Protein AF-A0A5R2N825-F1 (afdb_monomer_lite)

Structure (mmCIF, N/CA/C/O backbone):
data_AF-A0A5R2N825-F1
#
_entry.id   AF-A0A5R2N825-F1
#
loop_
_atom_site.group_PDB
_atom_site.id
_atom_site.type_symbol
_atom_site.label_atom_id
_atom_site.label_alt_id
_atom_site.label_comp_id
_atom_site.label_asym_id
_atom_site.label_entity_id
_atom_site.label_seq_id
_atom_site.pdbx_PDB_ins_code
_atom_site.Cartn_x
_atom_site.Cartn_y
_atom_site.Cartn_z
_atom_site.occupancy
_atom_site.B_iso_or_equiv
_atom_site.auth_seq_id
_atom_site.auth_comp_id
_atom_site.auth_asym_id
_atom_site.auth_atom_id
_atom_site.pdbx_PDB_model_num
ATOM 1 N N . MET A 1 1 ? -10.059 27.951 43.813 1.00 63.56 1 MET A N 1
ATOM 2 C CA . MET A 1 1 ? -11.294 27.277 43.362 1.00 63.56 1 MET A CA 1
ATOM 3 C C . MET A 1 1 ? -11.802 27.838 42.036 1.00 63.56 1 MET A C 1
ATOM 5 O O . MET A 1 1 ? -11.841 27.094 41.070 1.00 63.56 1 MET A O 1
ATOM 9 N N . LEU A 1 2 ? -12.107 29.139 41.920 1.00 81.00 2 LEU A N 1
ATOM 10 C CA . LEU A 1 2 ? -12.610 29.700 40.651 1.00 81.00 2 LEU A CA 1
ATOM 11 C C . LEU A 1 2 ? -11.595 29.605 39.491 1.00 81.00 2 LEU A C 1
ATOM 13 O O . LEU A 1 2 ? -11.951 29.210 38.387 1.00 81.00 2 LEU A O 1
ATOM 17 N N . ARG A 1 3 ? -10.310 29.892 39.761 1.00 76.25 3 ARG A N 1
ATOM 18 C CA . ARG A 1 3 ? -9.227 29.794 38.759 1.00 76.25 3 ARG A CA 1
ATOM 19 C C . ARG A 1 3 ? -9.055 28.376 38.213 1.00 76.25 3 ARG A C 1
ATOM 21 O O . ARG A 1 3 ? -8.921 28.217 37.011 1.00 76.25 3 ARG A O 1
ATOM 28 N N . THR A 1 4 ? -9.105 27.367 39.083 1.00 81.06 4 THR A N 1
ATOM 29 C CA . THR A 1 4 ? -8.949 25.955 38.700 1.00 81.06 4 THR A CA 1
ATOM 30 C C . THR A 1 4 ? -10.128 25.457 37.868 1.00 81.06 4 THR A C 1
ATOM 32 O O . THR A 1 4 ? -9.922 24.731 36.901 1.00 81.06 4 THR A O 1
ATOM 35 N N . ILE A 1 5 ? -11.349 25.893 38.198 1.00 87.69 5 ILE A N 1
ATOM 36 C CA . ILE A 1 5 ? -12.555 25.579 37.418 1.00 87.69 5 ILE A CA 1
ATOM 37 C C . ILE A 1 5 ? -12.455 26.204 36.022 1.00 87.69 5 ILE A C 1
ATOM 39 O O . ILE A 1 5 ? -12.641 25.508 35.031 1.00 87.69 5 ILE A O 1
ATOM 43 N N . PHE A 1 6 ? -12.073 27.482 35.925 1.00 87.06 6 PHE A N 1
ATOM 44 C CA . PHE A 1 6 ? -11.909 28.157 34.634 1.00 87.06 6 PHE A CA 1
ATOM 45 C C . PHE A 1 6 ? -10.861 27.489 33.739 1.00 87.06 6 PHE A C 1
ATOM 47 O O . PHE A 1 6 ? -11.104 27.290 32.550 1.00 87.06 6 PHE A O 1
ATOM 54 N N . THR A 1 7 ? -9.711 27.110 34.301 1.00 85.38 7 THR A N 1
ATOM 55 C CA . THR A 1 7 ? -8.654 26.441 33.531 1.00 85.38 7 THR A CA 1
ATOM 56 C C . THR A 1 7 ? -9.076 25.056 33.052 1.00 85.38 7 THR A C 1
ATOM 58 O O . THR A 1 7 ? -8.762 24.693 31.921 1.00 85.38 7 THR A O 1
ATOM 61 N N . LEU A 1 8 ? -9.817 24.296 33.869 1.00 86.12 8 LEU A N 1
ATOM 62 C CA . LEU A 1 8 ? -10.321 22.983 33.462 1.00 86.12 8 LEU A CA 1
ATOM 63 C C . LEU A 1 8 ? -11.362 23.105 32.346 1.00 86.12 8 LEU A C 1
ATOM 65 O O . LEU A 1 8 ? -11.286 22.371 31.366 1.00 86.12 8 LEU A O 1
ATOM 69 N N . SER A 1 9 ? -12.289 24.059 32.452 1.00 82.06 9 SER A N 1
ATOM 70 C CA . SER A 1 9 ? -13.307 24.287 31.422 1.00 82.06 9 SER A CA 1
ATOM 71 C C . SER A 1 9 ? -12.692 24.696 30.082 1.00 82.06 9 SER A C 1
ATOM 73 O O . SER A 1 9 ? -13.111 24.196 29.041 1.00 82.06 9 SER A O 1
ATOM 75 N N . ALA A 1 10 ? -11.668 25.557 30.096 1.00 82.81 10 ALA A N 1
ATOM 76 C CA . ALA A 1 10 ? -10.961 25.961 28.881 1.00 82.81 10 ALA A CA 1
ATOM 77 C C . ALA A 1 10 ? -10.212 24.788 28.221 1.00 82.81 10 ALA A C 1
ATOM 79 O O . ALA A 1 10 ? -10.248 24.641 26.999 1.00 82.81 10 ALA A O 1
ATOM 80 N N . LEU A 1 11 ? -9.579 23.924 29.023 1.00 84.06 11 LEU A N 1
ATOM 81 C CA . LEU A 1 11 ? -8.885 22.730 28.533 1.00 84.06 11 LEU A CA 1
ATOM 82 C C . LEU A 1 11 ? -9.860 21.728 27.893 1.00 84.06 11 LEU A C 1
ATOM 84 O O . LEU A 1 11 ? -9.608 21.231 26.797 1.00 84.06 11 LEU A O 1
ATOM 88 N N . VAL A 1 12 ? -10.986 21.457 28.560 1.00 84.38 12 VAL A N 1
ATOM 89 C CA . VAL A 1 12 ? -12.017 20.533 28.062 1.00 84.38 12 VAL A CA 1
ATOM 90 C C . VAL A 1 12 ? -12.650 21.066 26.778 1.00 84.38 12 VAL A C 1
ATOM 92 O O . VAL A 1 12 ? -12.814 20.305 25.827 1.00 84.38 12 VAL A O 1
ATOM 95 N N . ALA A 1 13 ? -12.931 22.371 26.702 1.00 80.69 13 ALA A N 1
ATOM 96 C CA . ALA A 1 13 ? -13.435 22.986 25.478 1.00 80.69 13 ALA A CA 1
ATOM 97 C C . ALA A 1 13 ? -12.463 22.787 24.302 1.00 80.69 13 ALA A C 1
ATOM 99 O O . ALA A 1 13 ? -12.891 22.372 23.230 1.00 80.69 13 ALA A O 1
ATOM 100 N N . GLY A 1 14 ? -11.155 22.992 24.498 1.00 78.00 14 GLY A N 1
ATOM 101 C CA . GLY A 1 14 ? -10.154 22.805 23.438 1.00 78.00 14 GLY A CA 1
ATOM 102 C C . GLY A 1 14 ? -10.051 21.368 22.901 1.00 78.00 14 GLY A C 1
ATOM 103 O O . GLY A 1 14 ? -9.813 21.168 21.708 1.00 78.00 14 GLY A O 1
ATOM 104 N N . LEU A 1 15 ? -10.281 20.362 23.751 1.00 76.44 15 LEU A N 1
ATOM 105 C CA . LEU A 1 15 ? -10.267 18.951 23.346 1.00 76.44 15 LEU A CA 1
ATOM 106 C C . LEU A 1 15 ? -11.477 18.581 22.476 1.00 76.44 15 LEU A C 1
ATOM 108 O O . LEU A 1 15 ? -11.319 17.828 21.520 1.00 76.44 15 LEU A O 1
ATOM 112 N N . VAL A 1 16 ? -12.660 19.144 22.749 1.00 74.75 16 VAL A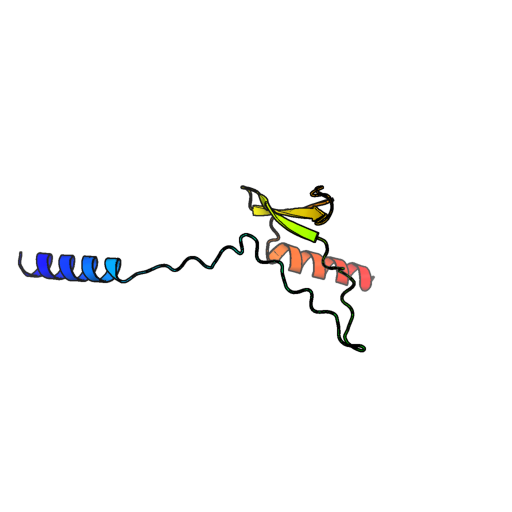 N 1
ATOM 113 C CA . VAL A 1 16 ? -13.890 18.854 21.982 1.00 74.75 16 VAL A CA 1
ATOM 114 C C . VAL A 1 16 ? -13.820 19.386 20.543 1.00 74.75 16 VAL A C 1
ATOM 116 O O . VAL A 1 16 ? -14.408 18.796 19.643 1.00 74.75 16 VAL A O 1
ATOM 119 N N . PHE A 1 17 ? -13.066 20.461 20.292 1.00 68.31 17 PHE A N 1
ATOM 120 C CA . PHE A 1 17 ? -12.890 21.015 18.940 1.00 68.31 17 PHE A CA 1
ATOM 121 C C . PHE A 1 17 ? -11.723 20.399 18.154 1.00 68.31 17 PHE A C 1
ATOM 123 O O . PHE A 1 17 ? -11.563 20.685 16.966 1.00 68.31 17 PHE A O 1
ATOM 130 N N . SER A 1 18 ? -10.918 19.536 18.779 1.00 66.44 18 SER A N 1
ATOM 131 C CA . SER A 1 18 ? -9.781 18.873 18.135 1.00 66.44 18 SER A CA 1
ATOM 132 C C . SER A 1 18 ? -10.236 17.630 17.367 1.00 66.44 18 SER A C 1
ATOM 134 O O . SER A 1 18 ? -9.961 16.497 17.756 1.00 66.44 18 SER A O 1
ATOM 136 N N . ASN A 1 19 ? -10.939 17.837 16.254 1.00 64.38 19 ASN A N 1
ATOM 137 C CA . ASN A 1 19 ? -11.254 16.756 15.327 1.00 64.38 19 ASN A CA 1
ATOM 138 C C . ASN A 1 19 ? -9.989 16.374 14.547 1.00 64.38 19 ASN A C 1
ATOM 140 O O . ASN A 1 19 ? -9.599 17.047 13.592 1.00 64.38 19 ASN A O 1
ATOM 144 N N . ALA A 1 20 ? -9.336 15.287 14.954 1.00 70.94 20 ALA A N 1
ATOM 145 C CA . ALA A 1 20 ? -8.347 14.620 14.122 1.00 70.94 20 ALA A CA 1
ATOM 146 C C . ALA A 1 20 ? -9.085 13.917 12.974 1.00 70.94 20 ALA A C 1
ATOM 148 O O . ALA A 1 20 ? -9.644 12.836 13.149 1.00 70.94 20 ALA A O 1
ATOM 149 N N . PHE A 1 21 ? -9.118 14.540 11.797 1.00 67.94 21 PHE A N 1
ATOM 150 C CA . PHE A 1 21 ? -9.594 13.865 10.596 1.00 67.94 21 PHE A CA 1
ATOM 151 C C . PHE A 1 21 ? -8.565 12.809 10.189 1.00 67.94 21 PHE A C 1
ATOM 153 O O . PHE A 1 21 ? -7.451 13.137 9.775 1.00 67.94 21 PHE A O 1
ATOM 160 N N . ALA A 1 22 ? -8.931 11.534 10.317 1.00 65.06 22 ALA A N 1
ATOM 161 C CA . ALA A 1 22 ? -8.211 10.471 9.636 1.00 65.06 22 ALA A CA 1
ATOM 162 C C . ALA A 1 22 ? -8.310 10.719 8.124 1.00 65.06 22 ALA A C 1
ATOM 164 O O . ALA A 1 22 ? -9.381 11.058 7.613 1.00 65.06 22 ALA A O 1
ATOM 165 N N . ALA A 1 23 ? -7.193 10.583 7.408 1.00 56.38 23 ALA A N 1
ATOM 166 C CA . ALA A 1 23 ? -7.231 10.610 5.953 1.00 56.38 23 ALA A CA 1
ATOM 167 C C . ALA A 1 23 ? -8.141 9.466 5.470 1.00 56.38 23 ALA A C 1
ATOM 169 O O . ALA A 1 23 ? -8.069 8.381 6.055 1.00 56.38 23 ALA A O 1
ATOM 170 N N . PRO A 1 24 ? -8.976 9.672 4.436 1.00 56.34 24 PRO A N 1
ATOM 171 C CA . PRO A 1 24 ? -9.801 8.603 3.897 1.00 56.34 24 PRO A CA 1
ATOM 172 C C . PRO A 1 24 ? -8.894 7.440 3.494 1.00 56.34 24 PRO A C 1
ATOM 174 O O . PRO A 1 24 ? -8.073 7.580 2.583 1.00 56.34 24 PRO A O 1
ATOM 177 N N . THR A 1 25 ? -9.022 6.297 4.164 1.00 57.66 25 THR A N 1
ATOM 178 C CA . THR A 1 25 ? -8.535 5.042 3.604 1.00 57.66 25 THR A CA 1
ATOM 179 C C . THR A 1 25 ? -9.399 4.797 2.376 1.00 57.66 25 THR A C 1
ATOM 181 O O . THR A 1 25 ? -10.620 4.716 2.481 1.00 57.66 25 THR A O 1
ATOM 184 N N . HIS A 1 26 ? -8.792 4.837 1.187 1.00 51.59 26 HIS A N 1
ATOM 185 C CA . HIS A 1 26 ? -9.472 4.515 -0.066 1.00 51.59 26 HIS A CA 1
ATOM 186 C C . HIS A 1 26 ? -9.841 3.027 -0.050 1.00 51.59 26 HIS A C 1
ATOM 188 O O . HIS A 1 26 ? -9.160 2.204 -0.651 1.00 51.59 26 HIS A O 1
ATOM 194 N N . ASP A 1 27 ? -10.915 2.683 0.654 1.00 51.28 27 ASP A N 1
ATOM 195 C CA . ASP A 1 27 ? -11.569 1.393 0.518 1.00 51.28 27 ASP A CA 1
ATOM 196 C C . ASP A 1 27 ? -12.397 1.441 -0.771 1.00 51.28 27 ASP A C 1
ATOM 198 O O . ASP A 1 27 ? -13.520 1.939 -0.810 1.00 51.28 27 ASP A O 1
ATOM 202 N N . GLY A 1 28 ? -11.795 0.969 -1.864 1.00 53.16 28 GLY A N 1
ATOM 203 C CA . GLY A 1 28 ? -12.540 0.503 -3.036 1.00 53.16 28 GLY A CA 1
ATOM 204 C C . GLY A 1 28 ? -12.909 1.527 -4.113 1.00 53.16 28 GLY A C 1
ATOM 205 O O . GLY A 1 28 ? -13.712 1.202 -4.985 1.00 53.16 28 GLY A O 1
ATOM 206 N N . ALA A 1 29 ? -12.334 2.732 -4.133 1.00 41.47 29 ALA A N 1
ATOM 207 C CA . ALA A 1 29 ? -12.465 3.590 -5.312 1.00 41.47 29 ALA A CA 1
ATOM 208 C C . ALA A 1 29 ? -11.484 3.117 -6.394 1.00 41.47 29 ALA A C 1
ATOM 210 O O . ALA A 1 29 ? -10.291 3.410 -6.314 1.00 41.47 29 ALA A O 1
ATOM 211 N N . ALA A 1 30 ? -11.998 2.386 -7.391 1.00 51.75 30 ALA A N 1
ATOM 212 C CA . ALA A 1 30 ? -11.276 2.048 -8.613 1.00 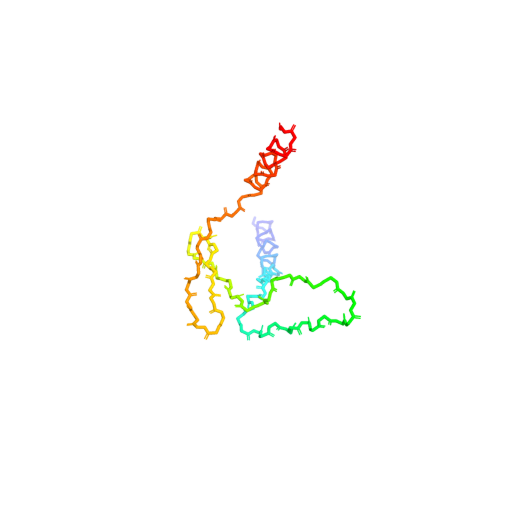51.75 30 ALA A CA 1
ATOM 213 C C . ALA A 1 30 ? -10.564 3.301 -9.136 1.00 51.75 30 ALA A C 1
ATOM 215 O O . ALA A 1 30 ? -11.191 4.306 -9.487 1.00 51.75 30 ALA A O 1
ATOM 216 N N . GLN A 1 31 ? -9.236 3.262 -9.103 1.00 51.75 31 GLN A N 1
ATOM 217 C CA . GLN A 1 31 ? -8.409 4.380 -9.508 1.00 51.75 31 GLN A CA 1
ATOM 218 C C . GLN A 1 31 ? -8.658 4.624 -11.002 1.00 51.75 31 GLN A C 1
ATOM 220 O O . GLN A 1 31 ? -8.564 3.674 -11.780 1.00 51.75 31 GLN A O 1
ATOM 225 N N . PRO A 1 32 ? -9.005 5.849 -11.442 1.00 42.75 32 PRO A N 1
ATOM 226 C CA . PRO A 1 32 ? -9.194 6.101 -12.860 1.00 42.75 32 PRO A CA 1
ATOM 227 C C . PRO A 1 32 ? -7.851 5.877 -13.551 1.00 42.75 32 PRO A C 1
ATOM 229 O O . PRO A 1 32 ? -6.918 6.670 -13.389 1.00 42.75 32 PRO A O 1
ATOM 232 N N . VAL A 1 33 ? -7.752 4.771 -14.291 1.00 54.28 33 VAL A N 1
ATOM 233 C CA . VAL A 1 33 ? -6.635 4.473 -15.183 1.00 54.28 33 VAL A CA 1
ATOM 234 C C . VAL A 1 33 ? -6.552 5.646 -16.148 1.00 54.28 33 VAL A C 1
ATOM 236 O O . VAL A 1 33 ? -7.395 5.810 -17.031 1.00 54.28 33 VAL A O 1
ATOM 239 N N . ARG A 1 34 ? -5.571 6.528 -15.943 1.00 54.22 34 ARG A N 1
ATOM 240 C CA . ARG A 1 34 ? -5.284 7.571 -16.921 1.00 54.22 34 ARG A CA 1
ATOM 241 C C . ARG A 1 34 ? -4.684 6.875 -18.130 1.00 54.22 34 ARG A C 1
ATOM 243 O O . ARG A 1 34 ? -3.500 6.554 -18.126 1.00 54.22 34 ARG A O 1
ATOM 250 N N . ALA A 1 35 ? -5.512 6.632 -19.142 1.00 49.75 35 ALA A N 1
ATOM 251 C CA . ALA A 1 35 ? -5.029 6.280 -20.465 1.00 49.75 35 ALA A CA 1
ATOM 252 C C . ALA A 1 35 ? -4.044 7.375 -20.893 1.00 49.75 35 ALA A C 1
ATOM 254 O O . ALA A 1 35 ? -4.397 8.556 -20.926 1.00 49.75 35 ALA A O 1
ATOM 255 N N . ALA A 1 36 ? -2.786 6.997 -21.115 1.00 52.28 36 ALA A N 1
ATOM 256 C CA . ALA A 1 36 ? -1.765 7.930 -21.554 1.00 52.28 36 ALA A CA 1
ATOM 257 C C . ALA A 1 36 ? -2.190 8.507 -22.912 1.00 52.28 36 ALA A C 1
ATOM 259 O O . ALA A 1 36 ? -2.343 7.765 -23.882 1.00 52.28 36 ALA A O 1
ATOM 260 N N . GLU A 1 37 ? -2.404 9.824 -22.979 1.00 54.56 37 GLU A N 1
ATOM 261 C CA . GLU A 1 37 ? -2.550 10.525 -24.252 1.00 54.56 37 GLU A CA 1
ATOM 262 C C . GLU A 1 37 ? -1.335 10.216 -25.135 1.00 54.56 37 GLU A C 1
ATOM 264 O O . GLU A 1 37 ? -0.192 10.214 -24.668 1.00 54.56 37 GLU A O 1
ATOM 269 N N . SER A 1 38 ? -1.619 9.927 -26.406 1.00 55.06 38 SER A N 1
ATOM 270 C CA . SER A 1 38 ? -0.684 9.606 -27.489 1.00 55.06 38 SER A CA 1
ATOM 271 C C . SER A 1 38 ? 0.530 10.554 -27.504 1.00 55.06 38 SER A C 1
ATOM 273 O O . SER A 1 38 ? 0.504 11.597 -28.155 1.00 55.06 38 SER A O 1
ATOM 275 N N . GLY A 1 39 ? 1.599 10.196 -26.787 1.00 58.81 39 GLY A N 1
ATOM 276 C CA . GLY A 1 39 ? 2.843 10.975 -26.705 1.00 58.81 39 GLY A CA 1
ATOM 277 C C . GLY A 1 39 ? 3.425 11.157 -25.299 1.00 58.81 39 GLY A C 1
ATOM 278 O O . GLY A 1 39 ? 4.549 11.641 -25.174 1.00 58.81 39 GLY A O 1
ATOM 279 N N . GLY A 1 40 ? 2.711 10.769 -24.238 1.00 60.81 40 GLY A N 1
ATOM 280 C CA . GLY A 1 40 ? 3.244 10.772 -22.872 1.00 60.81 40 GLY A CA 1
ATOM 281 C C . GLY A 1 40 ? 4.202 9.607 -22.597 1.00 60.81 40 GLY A C 1
ATOM 282 O O . GLY A 1 40 ? 4.058 8.528 -23.167 1.00 60.81 40 GLY A O 1
ATOM 283 N N . ILE A 1 41 ? 5.172 9.811 -21.696 1.00 57.66 41 ILE A N 1
ATOM 284 C CA . ILE A 1 41 ? 6.037 8.745 -21.163 1.00 57.66 41 ILE A CA 1
ATOM 285 C C . ILE A 1 41 ? 5.137 7.633 -20.609 1.00 57.66 41 ILE A C 1
ATOM 287 O O . ILE A 1 41 ? 4.499 7.809 -19.570 1.00 57.66 41 ILE A O 1
ATOM 291 N N . LEU A 1 42 ? 5.081 6.497 -21.307 1.00 53.72 42 LEU A N 1
ATOM 292 C CA . LEU A 1 42 ? 4.362 5.319 -20.843 1.00 53.72 42 LEU A CA 1
ATOM 293 C C . LEU A 1 42 ? 5.172 4.720 -19.691 1.00 53.72 42 LEU A C 1
ATOM 295 O O . LEU A 1 42 ? 6.266 4.189 -19.890 1.00 53.72 42 LEU A O 1
ATOM 299 N N . LEU A 1 43 ? 4.675 4.859 -18.464 1.00 55.59 43 LEU A N 1
ATOM 300 C CA . LEU A 1 43 ? 5.266 4.158 -17.335 1.00 55.59 43 LEU A CA 1
ATOM 301 C C . LEU A 1 43 ? 4.996 2.662 -17.553 1.00 55.59 43 LEU A C 1
ATOM 303 O O . LEU A 1 43 ? 3.844 2.259 -17.626 1.00 55.59 43 LEU A O 1
ATOM 307 N N . ALA A 1 44 ? 6.043 1.839 -17.663 1.00 58.44 44 ALA A N 1
ATOM 308 C CA . ALA A 1 44 ? 5.920 0.397 -17.931 1.00 58.44 44 ALA A CA 1
ATOM 309 C C . ALA A 1 44 ? 5.199 -0.397 -16.822 1.00 58.44 44 ALA A C 1
ATOM 311 O O . ALA A 1 44 ? 5.004 -1.603 -16.948 1.00 58.44 44 ALA A O 1
ATOM 312 N N . GLN A 1 45 ? 4.831 0.259 -15.720 1.00 57.56 45 GLN A N 1
ATOM 313 C CA . GLN A 1 45 ? 3.929 -0.316 -14.736 1.00 57.56 45 GLN A CA 1
ATOM 314 C C . GLN A 1 45 ? 2.512 -0.186 -15.278 1.00 57.56 45 GLN A C 1
ATOM 316 O O . GLN A 1 45 ? 1.810 0.778 -14.977 1.00 57.56 45 GLN A O 1
ATOM 321 N N . ASP A 1 46 ? 2.132 -1.162 -16.102 1.00 60.25 46 ASP A N 1
ATOM 322 C CA . ASP A 1 46 ? 0.732 -1.502 -16.300 1.00 60.25 46 ASP A CA 1
ATOM 323 C C . ASP A 1 46 ? 0.119 -1.656 -14.904 1.00 60.25 46 ASP A C 1
ATOM 325 O O . ASP A 1 46 ? 0.592 -2.453 -14.089 1.00 60.25 46 ASP A O 1
ATOM 329 N N . GLY A 1 47 ? -0.809 -0.763 -14.569 1.00 63.22 47 GLY A N 1
ATOM 330 C CA . GLY A 1 47 ? -1.264 -0.479 -13.205 1.00 63.22 47 GLY A CA 1
ATOM 331 C C . GLY A 1 47 ? -2.102 -1.591 -12.578 1.00 63.22 47 GLY A C 1
ATOM 332 O O . GLY A 1 47 ? -2.867 -1.322 -11.661 1.00 63.22 47 GLY A O 1
ATOM 333 N N . ASN A 1 48 ? -1.971 -2.817 -13.074 1.00 80.56 48 ASN A N 1
ATOM 334 C CA . ASN A 1 48 ? -2.753 -3.988 -12.716 1.00 80.56 48 ASN A CA 1
ATOM 335 C C . ASN A 1 48 ? -2.191 -4.705 -11.476 1.00 80.56 48 ASN A C 1
ATOM 337 O O . ASN A 1 48 ? -2.037 -5.925 -11.439 1.00 80.56 48 ASN A O 1
ATOM 341 N N . LEU A 1 49 ? -1.778 -3.928 -10.477 1.00 84.31 49 LEU A N 1
ATOM 342 C CA . LEU A 1 49 ? -1.218 -4.433 -9.230 1.00 84.31 49 LEU A CA 1
ATOM 343 C C . LEU A 1 49 ? -1.869 -3.709 -8.061 1.00 84.31 49 LEU A C 1
ATOM 345 O O . LEU A 1 49 ? -1.724 -2.493 -7.920 1.00 84.31 49 LEU A O 1
ATOM 349 N N . ASP A 1 50 ? -2.484 -4.479 -7.176 1.00 86.50 50 ASP A N 1
ATOM 350 C CA . ASP A 1 50 ? -2.990 -3.986 -5.907 1.00 86.50 50 ASP A CA 1
ATOM 351 C C . ASP A 1 50 ? -1.894 -4.031 -4.840 1.00 86.50 50 ASP A C 1
ATOM 353 O O . ASP A 1 50 ? -1.034 -4.917 -4.806 1.00 86.50 50 ASP A O 1
ATOM 357 N N . ILE A 1 51 ? -1.898 -3.038 -3.950 1.00 88.00 51 ILE A N 1
ATOM 358 C CA . ILE A 1 51 ? -0.893 -2.911 -2.894 1.00 88.00 51 ILE A CA 1
ATOM 359 C C . ILE A 1 51 ? -1.584 -2.811 -1.543 1.00 88.00 51 ILE A C 1
ATOM 361 O O . ILE A 1 51 ? -2.237 -1.814 -1.239 1.00 88.00 51 ILE A O 1
ATOM 365 N N . TYR A 1 52 ? -1.335 -3.806 -0.698 1.00 91.94 52 TYR A N 1
ATOM 366 C CA . TYR A 1 52 ? -1.804 -3.855 0.683 1.00 91.94 52 TYR A CA 1
ATOM 367 C C . TYR A 1 52 ? -0.648 -3.691 1.669 1.00 91.94 52 TYR A C 1
ATOM 369 O O . TYR A 1 52 ? 0.528 -3.806 1.309 1.00 91.94 52 TYR A O 1
ATOM 377 N N . TYR A 1 53 ? -0.989 -3.442 2.931 1.00 92.12 53 TYR A N 1
ATOM 378 C CA . TYR A 1 53 ? -0.037 -3.414 4.036 1.00 92.12 53 TYR A CA 1
ATOM 379 C C . TYR A 1 53 ? -0.415 -4.471 5.068 1.00 92.12 53 TYR A C 1
ATOM 381 O O . TYR A 1 53 ? -1.569 -4.538 5.489 1.00 92.12 53 TYR A O 1
ATOM 389 N N . ASP A 1 54 ? 0.547 -5.298 5.474 1.00 91.88 54 ASP A N 1
ATOM 390 C CA . ASP A 1 54 ? 0.335 -6.234 6.579 1.00 91.88 54 ASP A CA 1
ATOM 391 C C . ASP A 1 54 ? 0.421 -5.527 7.947 1.00 91.88 54 ASP A C 1
ATOM 393 O O . ASP A 1 54 ? 0.792 -4.355 8.053 1.00 91.88 54 ASP A O 1
ATOM 397 N N . ALA A 1 55 ? 0.133 -6.258 9.027 1.00 91.44 55 ALA A N 1
ATOM 398 C CA . ALA A 1 55 ? 0.209 -5.730 10.394 1.00 91.44 55 ALA A CA 1
ATOM 399 C C . ALA A 1 55 ? 1.623 -5.267 10.816 1.00 91.44 55 ALA A C 1
ATOM 401 O O . ALA A 1 55 ? 1.778 -4.602 11.838 1.00 91.44 55 ALA A O 1
ATOM 402 N N . ARG A 1 56 ? 2.663 -5.622 10.051 1.00 88.56 56 ARG A N 1
ATOM 403 C CA . ARG A 1 56 ? 4.065 -5.247 10.285 1.00 88.56 56 ARG A CA 1
ATOM 404 C C . ARG A 1 56 ? 4.500 -4.066 9.408 1.00 88.56 56 ARG A C 1
ATOM 406 O O . ARG A 1 56 ? 5.647 -3.636 9.511 1.00 88.56 56 ARG A O 1
ATOM 413 N N . GLY A 1 57 ? 3.609 -3.538 8.565 1.00 86.69 57 GLY A N 1
ATOM 414 C CA . GLY A 1 57 ? 3.891 -2.449 7.633 1.00 86.69 57 GLY A CA 1
ATOM 415 C C . GLY A 1 57 ? 4.634 -2.880 6.365 1.00 86.69 57 GLY A C 1
ATOM 416 O O . GLY A 1 57 ? 5.157 -2.025 5.647 1.00 86.69 57 GLY A O 1
ATOM 417 N N . ASN A 1 58 ? 4.701 -4.182 6.077 1.00 89.69 58 ASN A N 1
ATOM 418 C CA . ASN A 1 58 ? 5.250 -4.688 4.823 1.00 89.69 58 ASN A CA 1
ATOM 419 C C . ASN A 1 58 ? 4.268 -4.411 3.686 1.00 89.69 58 ASN A C 1
ATOM 421 O O . ASN A 1 58 ? 3.058 -4.548 3.861 1.00 89.69 58 ASN A O 1
ATOM 425 N N . ARG A 1 59 ? 4.786 -4.075 2.502 1.00 89.69 59 ARG A N 1
ATOM 426 C CA . ARG A 1 59 ? 3.967 -3.930 1.294 1.00 89.69 59 ARG A CA 1
ATOM 427 C C . ARG A 1 59 ? 3.736 -5.306 0.690 1.00 89.69 59 ARG A C 1
ATOM 429 O O . ARG A 1 59 ? 4.696 -5.981 0.322 1.00 89.69 59 ARG A O 1
ATOM 436 N N . VAL A 1 60 ? 2.480 -5.697 0.559 1.00 93.12 60 VAL A N 1
ATOM 437 C CA . VAL A 1 60 ? 2.054 -6.923 -0.113 1.00 93.12 60 VAL A CA 1
ATOM 438 C C . VAL A 1 60 ? 1.561 -6.526 -1.497 1.00 93.12 60 VAL A C 1
ATOM 440 O O . VAL A 1 60 ? 0.577 -5.803 -1.617 1.00 93.12 60 VAL A O 1
ATOM 443 N N . ILE A 1 61 ? 2.291 -6.944 -2.527 1.00 90.75 61 ILE A N 1
ATOM 444 C CA . ILE A 1 61 ? 1.974 -6.665 -3.929 1.00 90.75 61 ILE A CA 1
ATOM 445 C C . ILE A 1 61 ? 1.168 -7.842 -4.460 1.00 90.75 61 ILE A C 1
ATOM 447 O O . ILE A 1 61 ? 1.628 -8.988 -4.400 1.00 90.75 61 ILE A O 1
ATOM 451 N N . VAL A 1 62 ? -0.018 -7.547 -4.969 1.00 91.56 62 VAL A N 1
ATOM 452 C CA . VAL A 1 62 ? -1.024 -8.516 -5.382 1.00 91.56 62 VAL A CA 1
ATOM 453 C C . VAL A 1 62 ? -1.390 -8.260 -6.838 1.00 91.56 62 VAL A C 1
ATOM 455 O O . VAL A 1 62 ? -1.486 -7.116 -7.267 1.00 91.56 62 VAL A O 1
ATOM 458 N N . ASP A 1 63 ? -1.550 -9.330 -7.603 1.00 88.62 63 ASP A N 1
ATOM 459 C CA . ASP A 1 63 ? -2.128 -9.280 -8.943 1.00 88.62 63 ASP A CA 1
ATOM 460 C C . ASP A 1 63 ? -3.600 -8.859 -8.847 1.00 88.62 63 ASP A C 1
ATOM 462 O O . ASP A 1 63 ? -4.377 -9.538 -8.170 1.00 88.62 63 ASP A O 1
ATOM 466 N N . ALA A 1 64 ? -3.972 -7.757 -9.495 1.00 85.69 64 ALA A N 1
ATOM 467 C CA . ALA A 1 64 ? -5.323 -7.210 -9.402 1.00 85.69 64 ALA A CA 1
ATOM 468 C C . ALA A 1 64 ? -6.380 -8.130 -10.046 1.00 85.69 64 ALA A C 1
ATOM 470 O O . ALA A 1 64 ? -7.515 -8.185 -9.574 1.00 85.69 64 ALA A O 1
ATOM 471 N N . ASP A 1 65 ? -6.009 -8.921 -11.060 1.00 88.31 65 ASP A N 1
ATOM 472 C CA . ASP A 1 65 ? -6.959 -9.808 -11.743 1.00 88.31 65 ASP A CA 1
ATOM 473 C C . ASP A 1 65 ? -7.196 -11.116 -10.981 1.00 88.31 65 ASP A C 1
ATOM 475 O O . ASP A 1 65 ? -8.286 -11.692 -11.026 1.00 88.31 65 ASP A O 1
ATOM 479 N N . THR A 1 66 ? -6.168 -11.625 -10.296 1.00 91.00 66 THR A N 1
ATOM 480 C CA . THR A 1 66 ? -6.209 -12.961 -9.672 1.00 91.00 66 THR A CA 1
ATOM 481 C C . THR A 1 66 ? -6.240 -12.938 -8.148 1.00 91.00 66 THR A C 1
ATOM 483 O O . THR A 1 66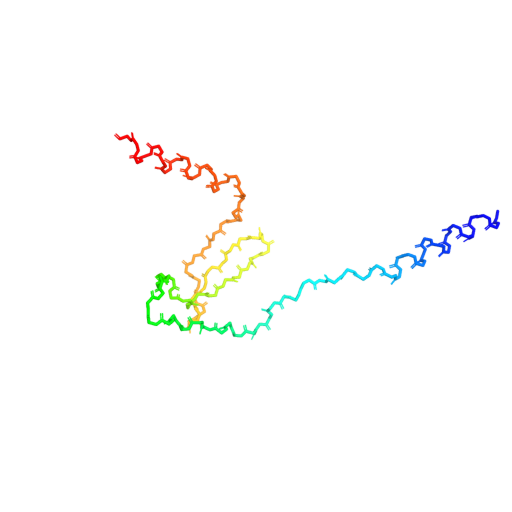 ? -6.535 -13.960 -7.526 1.00 91.00 66 THR A O 1
ATOM 486 N N . GLY A 1 67 ? -5.903 -11.811 -7.520 1.00 89.38 67 GLY A N 1
ATOM 487 C CA . GLY A 1 67 ? -5.738 -11.707 -6.071 1.00 89.38 67 GLY A CA 1
ATOM 488 C C . GLY A 1 67 ? -4.503 -12.442 -5.535 1.00 89.38 67 GLY A C 1
ATOM 489 O O . GLY A 1 67 ? -4.354 -12.615 -4.322 1.00 89.38 67 GLY A O 1
ATOM 490 N N . LYS A 1 68 ? -3.596 -12.905 -6.407 1.00 93.88 68 LYS A N 1
ATOM 491 C CA . LYS A 1 68 ? -2.403 -13.654 -5.999 1.00 93.88 68 LYS A CA 1
ATOM 492 C C . LYS A 1 68 ? -1.289 -12.720 -5.533 1.00 93.88 68 LYS A C 1
ATOM 494 O O . LYS A 1 68 ? -0.925 -11.773 -6.222 1.00 93.88 68 LYS A O 1
ATOM 499 N N . VAL A 1 69 ? -0.662 -13.045 -4.401 1.00 93.19 69 VAL A N 1
ATOM 500 C CA . VAL A 1 69 ? 0.529 -12.328 -3.920 1.00 93.19 69 VAL A CA 1
ATOM 501 C C . VAL A 1 69 ? 1.720 -12.616 -4.837 1.00 93.19 69 VAL A C 1
ATOM 503 O O . VAL A 1 69 ? 2.156 -13.762 -4.964 1.00 93.19 69 VAL A O 1
ATOM 506 N N . ILE A 1 70 ? 2.260 -11.564 -5.449 1.00 90.81 70 ILE A N 1
ATOM 507 C CA . ILE A 1 70 ? 3.435 -11.623 -6.327 1.00 90.81 70 ILE A CA 1
ATOM 508 C C . ILE A 1 70 ? 4.712 -11.388 -5.518 1.00 90.81 70 ILE A C 1
ATOM 510 O O . ILE A 1 70 ? 5.727 -12.045 -5.745 1.00 90.81 70 ILE A O 1
ATOM 514 N N . ALA A 1 71 ? 4.674 -10.452 -4.566 1.00 89.38 71 ALA A N 1
ATOM 515 C CA . ALA A 1 71 ? 5.832 -10.117 -3.748 1.00 89.38 71 ALA A CA 1
ATOM 516 C C . ALA A 1 71 ? 5.433 -9.516 -2.398 1.00 89.38 71 ALA A C 1
ATOM 518 O O . ALA A 1 71 ? 4.423 -8.826 -2.276 1.00 89.38 71 ALA A O 1
ATOM 519 N N . ILE A 1 72 ? 6.292 -9.718 -1.397 1.00 91.00 72 ILE A N 1
ATOM 520 C CA . ILE A 1 72 ? 6.212 -9.043 -0.101 1.00 91.00 72 ILE A CA 1
ATOM 521 C C . ILE A 1 72 ? 7.492 -8.233 0.072 1.00 91.00 72 ILE A C 1
ATOM 523 O O . ILE A 1 72 ? 8.593 -8.782 0.050 1.00 91.00 72 ILE A O 1
ATOM 527 N N . GLN A 1 73 ? 7.351 -6.920 0.220 1.00 86.75 73 GLN A N 1
ATOM 528 C CA . GLN A 1 73 ? 8.467 -6.007 0.436 1.00 86.75 73 GLN A CA 1
ATOM 529 C C . GLN A 1 73 ? 8.474 -5.535 1.892 1.00 86.75 73 GLN A C 1
ATOM 531 O O . GLN A 1 73 ? 7.441 -5.066 2.378 1.00 86.75 73 GLN A O 1
ATOM 536 N N . PRO A 1 74 ? 9.627 -5.590 2.580 1.00 87.75 74 PRO A N 1
ATOM 537 C CA . PRO A 1 74 ? 9.787 -4.981 3.894 1.00 87.75 74 PRO A CA 1
ATOM 538 C C . PRO A 1 74 ? 9.425 -3.487 3.887 1.00 87.75 74 PRO A C 1
ATOM 540 O O . PRO A 1 74 ? 9.423 -2.855 2.819 1.00 87.75 74 PRO A O 1
ATOM 543 N N . PRO A 1 75 ? 9.165 -2.881 5.058 1.00 84.00 75 PRO A N 1
ATOM 544 C CA . PRO A 1 75 ? 8.808 -1.477 5.148 1.00 84.00 75 PRO A CA 1
ATOM 545 C C . PRO A 1 75 ? 10.011 -0.675 4.658 1.00 84.00 75 PRO A C 1
ATOM 547 O O . PRO A 1 75 ? 11.080 -0.709 5.266 1.00 84.00 75 PRO A O 1
ATOM 550 N N . GLN A 1 76 ? 9.876 0.010 3.522 1.00 69.62 76 GLN A N 1
ATOM 551 C CA . GLN A 1 76 ? 11.007 0.752 2.978 1.00 69.62 76 GLN A CA 1
ATOM 552 C C . GLN A 1 76 ? 11.302 1.950 3.875 1.00 69.62 76 GLN A C 1
ATOM 554 O O . GLN A 1 76 ? 10.584 2.954 3.854 1.00 69.62 76 GLN A O 1
ATOM 559 N N . THR A 1 77 ? 12.389 1.872 4.640 1.00 63.19 77 THR A N 1
ATOM 560 C CA . THR A 1 77 ? 12.898 3.040 5.347 1.00 63.19 77 THR A CA 1
ATOM 561 C C . THR A 1 77 ? 13.510 4.006 4.327 1.00 63.19 77 THR A C 1
ATOM 563 O O . THR A 1 77 ? 14.124 3.615 3.330 1.00 63.19 77 THR A O 1
ATOM 566 N N . ARG A 1 78 ? 13.353 5.318 4.545 1.00 62.84 78 ARG A N 1
ATOM 567 C CA . ARG A 1 78 ? 13.952 6.347 3.668 1.00 62.84 78 ARG A CA 1
ATOM 568 C C . ARG A 1 78 ? 15.479 6.209 3.542 1.00 62.84 78 ARG A C 1
ATOM 570 O O . ARG A 1 78 ? 16.043 6.691 2.558 1.00 62.84 78 ARG A O 1
ATOM 577 N N . LEU A 1 79 ? 16.127 5.586 4.528 1.00 62.38 79 LEU A N 1
ATOM 578 C CA . LEU A 1 79 ? 17.569 5.365 4.577 1.00 62.38 79 LEU A CA 1
ATOM 579 C C . LEU A 1 79 ? 18.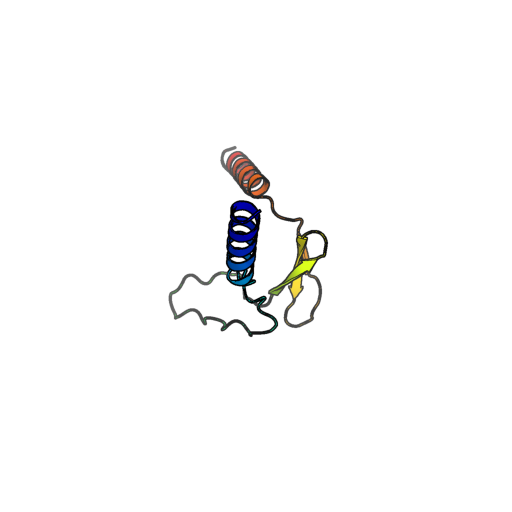005 4.238 3.631 1.00 62.38 79 LEU A C 1
ATOM 581 O O . LEU A 1 79 ? 18.934 4.463 2.854 1.00 62.38 79 LEU A O 1
ATOM 585 N N . ASP A 1 80 ? 17.279 3.115 3.583 1.00 69.38 80 ASP A N 1
ATOM 586 C CA . ASP A 1 80 ? 17.605 1.986 2.692 1.00 69.38 80 ASP A CA 1
ATOM 587 C C . ASP A 1 80 ? 17.599 2.397 1.222 1.00 69.38 80 ASP A C 1
ATOM 589 O O . ASP A 1 80 ? 18.490 2.042 0.454 1.00 69.38 80 ASP A O 1
ATOM 593 N N . ARG A 1 81 ? 16.650 3.250 0.821 1.00 69.38 81 ARG A N 1
ATOM 594 C CA . ARG A 1 81 ? 16.577 3.738 -0.564 1.00 69.38 81 ARG A CA 1
ATOM 595 C C . ARG A 1 81 ? 17.770 4.625 -0.943 1.00 69.38 81 ARG A C 1
ATOM 597 O O . ARG A 1 81 ? 18.188 4.630 -2.099 1.00 69.38 81 ARG A O 1
ATOM 604 N N . ARG A 1 82 ? 18.315 5.406 -0.001 1.00 76.81 82 ARG A N 1
ATOM 605 C CA . ARG A 1 82 ? 19.515 6.231 -0.240 1.00 76.81 82 ARG A CA 1
ATOM 606 C C . ARG A 1 82 ? 20.773 5.370 -0.297 1.00 76.81 82 ARG A C 1
ATOM 608 O O . ARG A 1 82 ? 21.615 5.620 -1.157 1.00 76.81 82 ARG A O 1
ATOM 615 N N . ALA A 1 83 ? 20.873 4.377 0.584 1.00 78.38 83 ALA A N 1
ATOM 616 C CA . ALA A 1 83 ? 21.971 3.418 0.599 1.00 78.38 83 ALA A CA 1
ATOM 617 C C . ALA A 1 83 ? 22.009 2.604 -0.702 1.00 78.38 83 ALA A C 1
ATOM 619 O O . ALA A 1 83 ? 23.037 2.606 -1.374 1.00 78.38 83 ALA A O 1
ATOM 620 N N . LEU A 1 84 ? 20.866 2.052 -1.126 1.00 78.75 84 LEU A N 1
ATOM 621 C CA . LEU A 1 84 ? 20.740 1.289 -2.368 1.00 78.75 84 LEU A CA 1
ATOM 622 C C . LEU A 1 84 ? 21.181 2.110 -3.584 1.00 78.75 84 LEU A C 1
ATOM 624 O O . LEU A 1 84 ? 22.017 1.663 -4.353 1.00 78.75 84 LEU A O 1
ATOM 628 N N . ARG A 1 85 ? 20.710 3.359 -3.721 1.00 80.62 85 ARG A N 1
ATOM 629 C CA . ARG A 1 85 ? 21.138 4.249 -4.819 1.00 80.62 85 ARG A CA 1
ATOM 630 C C . ARG A 1 85 ? 22.641 4.508 -4.827 1.00 80.62 85 ARG A C 1
ATOM 632 O O . ARG A 1 85 ? 23.234 4.645 -5.894 1.00 80.62 85 ARG A O 1
ATOM 639 N N . ARG A 1 86 ? 23.246 4.648 -3.645 1.00 85.00 86 ARG A N 1
ATOM 640 C CA . ARG A 1 86 ? 24.689 4.866 -3.523 1.00 85.00 86 ARG A CA 1
ATOM 641 C C . ARG A 1 86 ? 25.456 3.622 -3.962 1.00 85.00 86 ARG A C 1
ATOM 643 O O . ARG A 1 86 ? 26.440 3.762 -4.675 1.00 85.00 86 ARG A O 1
ATOM 650 N N . GLU A 1 87 ? 24.981 2.442 -3.578 1.00 85.25 87 GLU A N 1
ATOM 651 C CA . GLU A 1 87 ? 25.539 1.159 -4.001 1.00 85.25 87 GLU A CA 1
ATOM 652 C C . GLU A 1 87 ? 25.412 0.951 -5.515 1.00 85.25 87 GLU A C 1
ATOM 654 O O . GLU A 1 87 ? 26.408 0.645 -6.164 1.00 85.25 87 GLU A O 1
ATOM 659 N N . THR A 1 88 ? 24.232 1.191 -6.101 1.00 87.50 88 THR A N 1
ATOM 660 C CA . THR A 1 88 ? 24.019 1.080 -7.555 1.00 87.50 88 THR A CA 1
ATOM 661 C C . THR A 1 88 ? 24.972 1.993 -8.320 1.00 87.50 88 THR A C 1
ATOM 663 O O . THR A 1 88 ? 25.650 1.541 -9.234 1.00 87.50 88 THR A O 1
ATOM 666 N N . ARG A 1 89 ? 25.117 3.250 -7.878 1.00 87.38 89 ARG A N 1
ATOM 667 C CA . ARG A 1 89 ? 26.053 4.199 -8.493 1.00 87.38 89 ARG A CA 1
ATOM 668 C C . ARG A 1 89 ? 27.506 3.730 -8.399 1.00 87.38 89 ARG A C 1
ATOM 670 O O . ARG A 1 89 ? 28.256 3.917 -9.346 1.00 87.38 89 ARG A O 1
ATOM 677 N N . MET A 1 90 ? 27.925 3.150 -7.272 1.00 88.88 90 MET A N 1
ATOM 678 C CA . MET A 1 90 ? 29.289 2.616 -7.157 1.00 88.88 90 MET A CA 1
ATOM 679 C C . MET A 1 90 ? 29.535 1.447 -8.114 1.00 88.88 90 MET A C 1
ATOM 681 O O . MET A 1 90 ? 30.650 1.312 -8.598 1.00 88.88 90 MET A O 1
ATOM 685 N N . ARG A 1 91 ? 28.511 0.636 -8.411 1.00 86.06 91 ARG A N 1
ATOM 686 C CA . ARG A 1 91 ? 28.607 -0.455 -9.394 1.00 86.06 91 ARG A CA 1
ATOM 687 C C . ARG A 1 91 ? 28.644 0.043 -10.842 1.00 86.06 91 A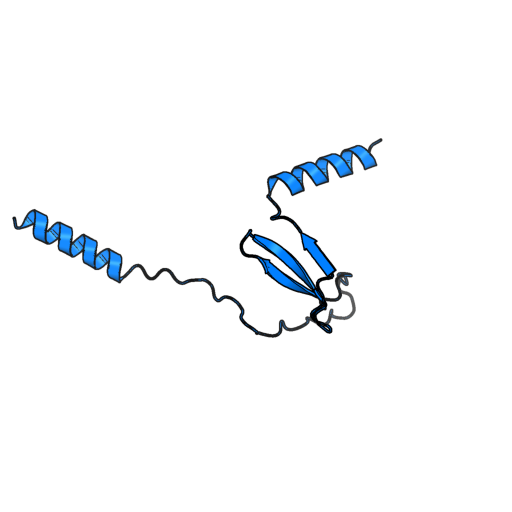RG A C 1
ATOM 689 O O . ARG A 1 91 ? 29.264 -0.605 -11.666 1.00 86.06 91 ARG A O 1
ATOM 696 N N . GLU A 1 92 ? 27.989 1.161 -11.150 1.00 85.81 92 GLU A N 1
ATOM 697 C CA . GLU A 1 92 ? 27.990 1.769 -12.495 1.00 85.81 92 GLU A CA 1
ATOM 698 C C . GLU A 1 92 ? 29.273 2.558 -12.814 1.00 85.81 92 GLU A C 1
ATOM 700 O O . GLU A 1 92 ? 29.540 2.848 -13.976 1.00 85.81 92 GLU A O 1
ATOM 705 N N . LEU A 1 93 ? 30.042 2.947 -11.790 1.00 86.19 93 LEU A N 1
ATOM 706 C CA . LEU A 1 93 ? 31.274 3.739 -11.915 1.00 86.19 93 LEU A CA 1
ATOM 707 C C . LEU A 1 93 ? 32.566 2.908 -11.778 1.00 86.19 93 LEU A C 1
ATOM 709 O O . LEU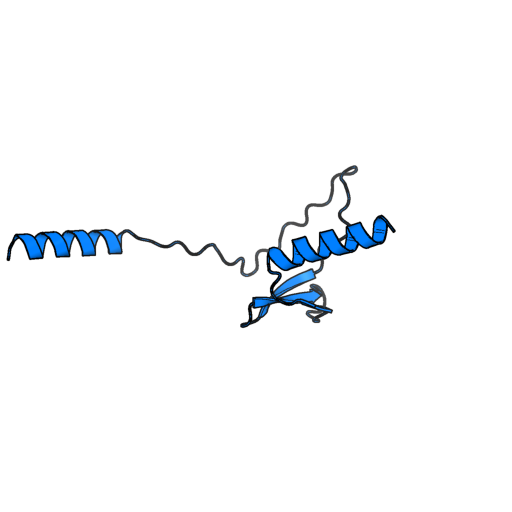 A 1 93 ? 33.647 3.498 -11.731 1.00 86.19 93 LEU A O 1
ATOM 713 N N . GLY A 1 94 ? 32.456 1.583 -11.661 1.00 64.50 94 GLY A N 1
ATOM 714 C CA . GLY A 1 94 ? 33.580 0.636 -11.650 1.00 64.50 94 GLY A CA 1
ATOM 715 C C . GLY A 1 94 ? 33.674 -0.134 -12.957 1.00 64.50 94 GLY A C 1
ATOM 716 O O . GLY A 1 94 ? 34.799 -0.574 -13.270 1.00 64.50 94 GLY A O 1
#

Sequence (94 aa):
MLRTIFTLSALVAGLVFSNAFAAPTHDGAAQPVRAAESGGILLAQDGNLDIYYDARGNRVIVDADTGKVIAIQPPQTRLDRRALRRETRMRELG

Secondary structure (DSSP, 8-state):
-HHHHHHHHHHHHHHHT----------S------PPPTTS---S--S-EEEEE-TT--EEEEETTT--EEEEE----HHHHHHHHHHHHHHHT-

Radius of gyration: 23.8 Å; chains: 1; bounding box: 48×43×71 Å

Foldseek 3Di:
DVVVVVVVVVVVVVVVPPDPDDDDPPPDDPDPPPPDDDPDDPDPPPVQWDWDADPQRWTFIAGNVPRHTPDTGHNDDPVVVVVVVVVVVVVVVD

pLDDT: mean 74.67, std 14.7, range [41.47, 93.88]